Protein AF-A0A832NGZ4-F1 (afdb_monomer_lite)

Foldseek 3Di:
DPPVVVPDDDPPDDPDCPVVVVLVVPVCPPPVDPDSVVCVCCPVVVVVVVVVVVVVVVVVVVVVVVVVVVPPD

Structure (mmCIF, N/CA/C/O backbone):
data_AF-A0A832NGZ4-F1
#
_entry.id   AF-A0A832NGZ4-F1
#
loop_
_atom_site.group_PDB
_atom_site.id
_atom_site.type_symbol
_atom_site.label_atom_id
_atom_site.label_alt_id
_atom_site.label_comp_id
_atom_site.label_asym_id
_atom_site.label_entity_id
_atom_site.label_seq_id
_atom_site.pdbx_PDB_ins_code
_atom_site.Cartn_x
_atom_site.Cartn_y
_atom_site.Cartn_z
_atom_site.occupancy
_atom_site.B_iso_or_equiv
_atom_site.auth_seq_id
_atom_site.auth_comp_id
_atom_site.auth_asym_id
_atom_site.auth_atom_id
_atom_site.pdbx_PDB_model_num
ATOM 1 N N . MET A 1 1 ? -6.459 -34.952 -4.493 1.00 54.34 1 MET A N 1
ATOM 2 C CA . MET A 1 1 ? -5.188 -34.244 -4.212 1.00 54.34 1 MET A CA 1
ATOM 3 C C . MET A 1 1 ? -4.393 -33.916 -5.482 1.00 54.34 1 MET A C 1
ATOM 5 O O . MET A 1 1 ? -3.893 -32.810 -5.565 1.00 54.34 1 MET A O 1
ATOM 9 N N . LEU A 1 2 ? -4.328 -34.795 -6.495 1.00 60.59 2 LEU A N 1
ATOM 10 C CA . LEU A 1 2 ? -3.559 -34.556 -7.738 1.00 60.59 2 LEU A CA 1
ATOM 11 C C . LEU A 1 2 ? -4.273 -33.725 -8.833 1.00 60.59 2 LEU A C 1
ATOM 13 O O . LEU A 1 2 ? -3.606 -33.185 -9.706 1.00 60.59 2 LEU A O 1
ATOM 17 N N . ALA A 1 3 ? -5.602 -33.568 -8.784 1.00 63.62 3 ALA A N 1
ATOM 18 C CA . ALA A 1 3 ? -6.362 -32.835 -9.812 1.00 63.62 3 ALA A CA 1
ATOM 19 C C . ALA A 1 3 ? -6.145 -31.305 -9.804 1.00 63.62 3 ALA A C 1
ATOM 21 O O . ALA A 1 3 ? -6.363 -30.653 -10.818 1.00 63.62 3 ALA A O 1
ATOM 22 N N . GLY A 1 4 ? -5.692 -30.727 -8.684 1.00 64.88 4 GLY A N 1
ATOM 23 C CA . GLY A 1 4 ? -5.464 -29.280 -8.561 1.00 64.88 4 GLY A CA 1
ATOM 24 C C . GLY A 1 4 ? -4.189 -28.777 -9.245 1.00 64.88 4 GLY A C 1
ATOM 25 O O . GLY A 1 4 ? -4.038 -27.575 -9.422 1.00 64.88 4 GLY A O 1
ATOM 26 N N . LEU A 1 5 ? -3.284 -29.679 -9.644 1.00 68.56 5 LEU A N 1
ATOM 27 C CA . LEU A 1 5 ? -2.001 -29.320 -10.258 1.00 68.56 5 LEU A CA 1
ATOM 28 C C . LEU A 1 5 ? -2.109 -29.059 -11.770 1.00 68.56 5 LEU A C 1
ATOM 30 O O . LEU A 1 5 ? -1.292 -28.325 -12.311 1.00 68.56 5 LEU A O 1
ATOM 34 N N . GLY A 1 6 ? -3.118 -29.614 -12.453 1.00 70.62 6 GLY A N 1
ATOM 35 C CA . GLY A 1 6 ? -3.262 -29.499 -13.913 1.00 70.62 6 GLY A CA 1
ATOM 36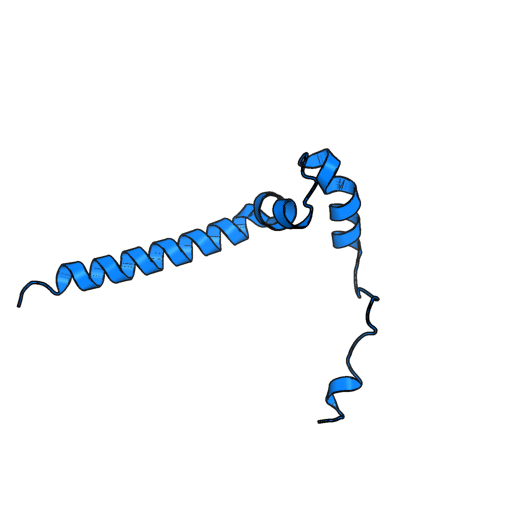 C C . GLY A 1 6 ? -3.708 -28.120 -14.415 1.00 70.62 6 GLY A C 1
AT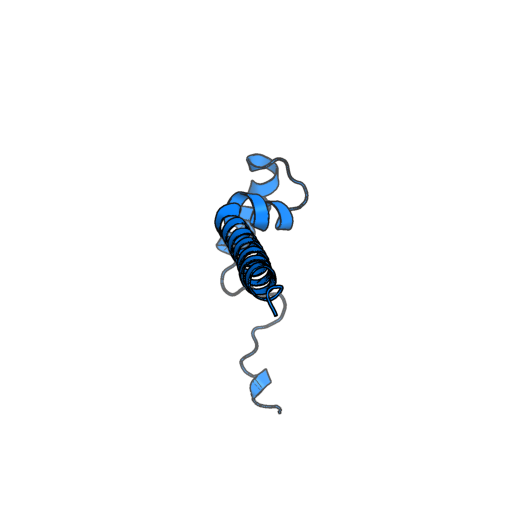OM 37 O O . GLY A 1 6 ? -3.578 -27.835 -15.598 1.00 70.62 6 GLY A O 1
ATOM 38 N N . GLY A 1 7 ? -4.226 -27.269 -13.524 1.00 76.06 7 GLY A N 1
ATOM 39 C CA . GLY A 1 7 ? -4.597 -25.882 -13.825 1.00 76.06 7 GLY A CA 1
ATOM 40 C C . GLY A 1 7 ? -3.559 -24.855 -13.369 1.00 76.06 7 GLY A C 1
ATOM 41 O O . GLY A 1 7 ? -3.795 -23.654 -13.501 1.00 76.06 7 GLY A O 1
ATOM 42 N N . LEU A 1 8 ? -2.435 -25.300 -12.794 1.00 79.00 8 LEU A N 1
ATOM 43 C CA . LEU A 1 8 ? -1.384 -24.393 -12.359 1.00 79.00 8 LEU A CA 1
ATOM 44 C C . LEU A 1 8 ? -0.541 -23.981 -13.560 1.00 79.00 8 LEU A C 1
ATOM 46 O O . LEU A 1 8 ? 0.103 -24.788 -14.223 1.00 79.00 8 LEU A O 1
ATOM 50 N N . ARG A 1 9 ? -0.556 -22.681 -13.809 1.00 79.00 9 ARG A N 1
ATOM 51 C CA . ARG A 1 9 ? 0.358 -21.990 -14.711 1.00 79.00 9 ARG A CA 1
ATOM 52 C C . ARG A 1 9 ? 1.829 -22.274 -14.356 1.00 79.00 9 ARG A C 1
ATOM 54 O O . ARG A 1 9 ? 2.146 -22.337 -13.164 1.00 79.00 9 ARG A O 1
ATOM 61 N N . PRO A 1 10 ? 2.714 -22.434 -15.359 1.00 82.56 10 PRO A N 1
ATOM 62 C CA . PRO A 1 10 ? 4.141 -22.628 -15.133 1.00 82.56 10 PRO A CA 1
ATOM 63 C C . PRO A 1 10 ? 4.742 -21.511 -14.275 1.00 82.56 10 PRO A C 1
ATOM 65 O O . PRO A 1 10 ? 4.388 -20.336 -14.402 1.00 82.56 10 PRO A O 1
ATOM 68 N N . PHE A 1 11 ? 5.670 -21.878 -13.390 1.00 83.56 11 PHE A N 1
ATOM 69 C CA . PHE A 1 11 ? 6.445 -20.893 -12.640 1.00 83.56 11 PHE A CA 1
ATOM 70 C C . PHE A 1 11 ? 7.233 -20.003 -13.606 1.00 83.56 11 PHE A C 1
ATOM 72 O O . PHE A 1 11 ? 7.854 -20.500 -14.539 1.00 83.56 11 PHE A O 1
ATOM 79 N N . GLY A 1 12 ? 7.228 -18.694 -13.353 1.00 80.44 12 GLY A N 1
ATOM 80 C CA . GLY A 1 12 ? 7.959 -17.723 -14.171 1.00 80.44 12 GLY A CA 1
ATOM 81 C C . GLY A 1 12 ? 7.210 -17.215 -15.405 1.00 80.44 12 GLY A C 1
ATOM 82 O O . GLY A 1 12 ? 7.740 -16.341 -16.079 1.00 80.44 12 GLY A O 1
ATOM 83 N N . GLU A 1 13 ? 5.985 -17.685 -15.671 1.00 83.31 13 GLU A N 1
ATOM 84 C CA . GLU A 1 13 ? 5.147 -17.179 -16.768 1.00 83.31 13 GLU A CA 1
ATOM 85 C C . GLU A 1 13 ? 3.957 -16.348 -16.233 1.00 83.31 13 GLU A C 1
ATOM 87 O O . GLU A 1 13 ? 2.868 -16.872 -15.929 1.00 83.31 13 GLU A O 1
ATOM 92 N N . PRO A 1 14 ? 4.144 -15.024 -16.043 1.00 81.94 14 PRO A N 1
ATOM 93 C CA . PRO A 1 14 ? 3.040 -14.103 -15.799 1.00 81.94 14 PRO A CA 1
ATOM 94 C C . PRO A 1 14 ? 2.039 -14.150 -16.966 1.00 81.94 14 PRO A C 1
ATOM 96 O O . PRO A 1 14 ? 2.428 -14.126 -18.126 1.00 81.94 14 PRO A O 1
ATOM 99 N N . ALA A 1 15 ? 0.739 -14.244 -16.663 1.00 80.19 15 ALA A N 1
ATOM 100 C CA . ALA A 1 15 ? -0.306 -14.290 -17.693 1.00 80.19 15 ALA A CA 1
ATOM 101 C C . ALA A 1 15 ? -0.489 -12.931 -18.396 1.00 80.19 15 ALA A C 1
ATOM 103 O O . ALA A 1 15 ? -0.855 -12.885 -19.566 1.00 80.19 15 ALA A O 1
ATOM 104 N N . ASP A 1 16 ? -0.220 -11.841 -17.677 1.00 82.88 16 ASP A N 1
ATOM 105 C CA . ASP A 1 16 ? -0.122 -10.481 -18.198 1.00 82.88 16 ASP A CA 1
ATOM 106 C C . ASP A 1 16 ? 0.953 -9.756 -17.379 1.00 82.88 16 ASP A C 1
ATOM 108 O O . ASP A 1 16 ? 0.786 -9.579 -16.173 1.00 82.88 16 ASP A O 1
ATOM 112 N N . SER A 1 17 ? 2.076 -9.410 -18.011 1.00 85.50 17 SER A N 1
ATOM 113 C CA . SER A 1 17 ? 3.203 -8.717 -17.372 1.00 85.50 17 SER A CA 1
ATOM 114 C C . SER A 1 17 ? 3.215 -7.217 -17.648 1.00 85.50 17 SER A C 1
ATOM 116 O O . SER A 1 17 ? 4.084 -6.518 -17.144 1.00 85.50 17 SER A O 1
ATOM 118 N N . ARG A 1 18 ? 2.272 -6.679 -18.435 1.00 87.44 18 ARG A N 1
ATOM 119 C CA . ARG A 1 18 ? 2.376 -5.301 -18.953 1.00 87.44 18 ARG A CA 1
ATOM 120 C C . ARG A 1 18 ? 2.449 -4.253 -17.844 1.00 87.44 18 ARG A C 1
ATOM 122 O O . ARG A 1 18 ? 3.146 -3.252 -17.984 1.00 87.44 18 ARG A O 1
ATOM 129 N N . MET A 1 19 ? 1.702 -4.475 -16.764 1.00 85.62 19 MET A N 1
ATOM 130 C CA . MET A 1 19 ? 1.725 -3.620 -15.577 1.00 85.62 19 MET A CA 1
ATOM 131 C C . MET A 1 19 ? 3.051 -3.761 -14.818 1.00 85.62 19 MET A C 1
ATOM 133 O O . MET A 1 19 ? 3.656 -2.755 -14.450 1.00 85.62 19 MET A O 1
ATOM 137 N N . ASP A 1 20 ? 3.505 -4.997 -14.619 1.00 85.50 20 ASP A N 1
ATOM 138 C CA . ASP A 1 20 ? 4.742 -5.311 -13.904 1.00 85.50 20 ASP A CA 1
ATOM 139 C C . ASP A 1 20 ? 5.945 -4.677 -14.619 1.00 85.50 20 ASP A C 1
ATOM 141 O O . ASP A 1 20 ? 6.737 -3.966 -13.999 1.00 85.50 20 ASP A O 1
ATOM 145 N N . ASP A 1 21 ? 6.014 -4.842 -15.942 1.00 88.19 21 ASP A N 1
ATOM 146 C CA . ASP A 1 21 ? 7.047 -4.276 -16.810 1.00 88.19 21 ASP A CA 1
ATOM 147 C C . ASP A 1 21 ? 7.060 -2.740 -16.740 1.00 88.19 21 ASP A C 1
ATOM 149 O O . ASP A 1 21 ? 8.127 -2.123 -16.670 1.00 88.19 21 ASP A O 1
ATOM 153 N N . TYR A 1 22 ? 5.880 -2.104 -16.696 1.00 88.19 22 TYR A N 1
ATOM 154 C CA . TYR A 1 22 ? 5.767 -0.652 -16.542 1.00 88.19 22 TYR A CA 1
ATOM 155 C C . TYR A 1 22 ? 6.348 -0.179 -15.207 1.00 88.19 22 TYR A C 1
ATOM 157 O O . TYR A 1 22 ? 7.174 0.738 -15.197 1.00 88.19 22 TYR A O 1
ATOM 165 N N . PHE A 1 23 ? 5.953 -0.800 -14.091 1.00 87.12 23 PHE A N 1
ATOM 166 C CA . PHE A 1 23 ? 6.436 -0.403 -12.769 1.00 87.12 23 PHE A CA 1
ATOM 167 C C . PHE A 1 23 ? 7.929 -0.667 -12.597 1.00 87.12 23 PHE A C 1
ATOM 169 O O . PHE A 1 23 ? 8.625 0.180 -12.042 1.00 87.12 23 PHE A O 1
ATOM 176 N N . ILE A 1 24 ? 8.445 -1.783 -13.113 1.00 86.25 24 ILE A N 1
ATOM 177 C CA . ILE A 1 24 ? 9.882 -2.079 -13.083 1.00 86.25 24 ILE A CA 1
ATOM 178 C C . ILE A 1 24 ? 10.667 -1.009 -13.851 1.00 86.25 24 ILE A C 1
ATOM 180 O O . ILE A 1 24 ? 11.685 -0.526 -13.357 1.00 86.25 24 ILE A O 1
ATOM 184 N N . ALA A 1 25 ? 10.188 -0.603 -15.030 1.00 86.38 25 ALA A N 1
ATOM 185 C CA . ALA A 1 25 ? 10.874 0.385 -15.856 1.00 86.38 25 ALA A CA 1
ATOM 186 C C . ALA A 1 25 ? 10.782 1.823 -15.305 1.00 86.38 25 ALA A C 1
ATOM 188 O O . ALA A 1 25 ? 11.737 2.587 -15.449 1.00 86.38 25 ALA A O 1
ATOM 189 N N . HIS A 1 26 ? 9.666 2.204 -14.671 1.00 83.88 26 HIS A N 1
ATOM 190 C CA . HIS A 1 26 ? 9.381 3.610 -14.347 1.00 83.88 26 HIS A CA 1
ATOM 191 C C . HIS A 1 26 ? 9.427 3.956 -12.852 1.00 83.88 26 HIS A C 1
ATOM 193 O O . HIS A 1 26 ? 9.597 5.129 -12.522 1.00 83.88 26 HIS A O 1
ATOM 199 N N . ALA A 1 27 ? 9.366 2.989 -11.927 1.00 78.25 27 ALA A N 1
ATOM 200 C CA . ALA A 1 27 ? 9.312 3.282 -10.487 1.00 78.25 27 ALA A CA 1
ATOM 201 C C . ALA A 1 27 ? 10.534 4.061 -9.964 1.00 78.25 27 ALA A C 1
ATOM 203 O O . ALA A 1 27 ? 10.393 4.931 -9.101 1.00 78.25 27 ALA A O 1
ATOM 204 N N . GLN A 1 28 ? 11.729 3.787 -10.495 1.00 78.12 28 GLN A N 1
ATOM 205 C CA . GLN A 1 28 ? 12.948 4.529 -10.152 1.00 78.12 28 GLN A CA 1
ATOM 206 C C . GLN A 1 28 ? 12.886 5.983 -10.645 1.00 78.12 28 GLN A C 1
ATOM 208 O O . GLN A 1 28 ? 13.204 6.897 -9.890 1.00 78.12 28 GLN A O 1
ATOM 213 N N . ALA A 1 29 ? 12.456 6.205 -11.891 1.00 76.38 29 ALA A N 1
ATOM 214 C CA . ALA A 1 29 ? 12.433 7.530 -12.508 1.00 76.38 29 ALA A CA 1
ATOM 215 C C . ALA A 1 29 ? 11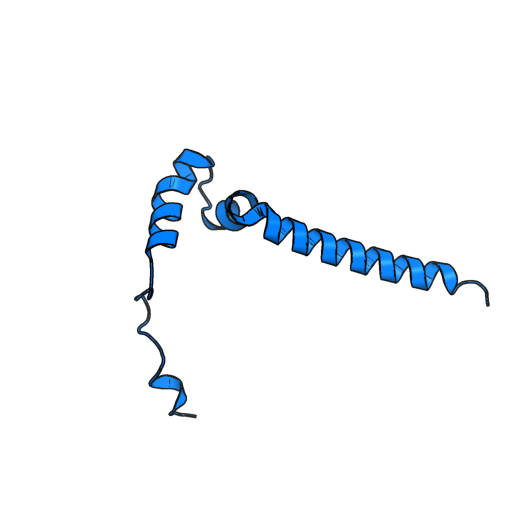.293 8.415 -11.975 1.00 76.38 29 ALA A C 1
ATOM 217 O O . ALA A 1 29 ? 11.491 9.603 -11.739 1.00 76.38 29 ALA A O 1
ATOM 218 N N . GLU A 1 30 ? 10.106 7.844 -11.762 1.00 75.00 30 GLU A N 1
ATOM 219 C CA . GLU A 1 30 ? 8.910 8.589 -11.352 1.00 75.00 30 GLU A CA 1
ATOM 220 C C . GLU A 1 30 ? 8.829 8.825 -9.841 1.00 75.00 30 GLU A C 1
ATOM 222 O O . GLU A 1 30 ? 8.181 9.776 -9.400 1.00 75.00 30 GLU A O 1
ATOM 227 N N . ARG A 1 31 ? 9.439 7.942 -9.040 1.00 69.00 31 ARG A N 1
ATOM 228 C CA . ARG A 1 31 ? 9.274 7.904 -7.578 1.00 69.00 31 ARG A CA 1
ATOM 229 C C . ARG A 1 31 ? 10.582 7.930 -6.791 1.00 69.00 31 ARG A C 1
ATOM 231 O O . ARG A 1 31 ? 10.540 7.889 -5.566 1.00 69.00 31 ARG A O 1
ATOM 238 N N . ALA A 1 32 ? 11.731 7.969 -7.474 1.00 71.19 32 ALA A N 1
ATOM 239 C CA . ALA A 1 32 ? 13.067 7.952 -6.869 1.00 71.19 32 ALA A CA 1
ATOM 240 C C . ALA A 1 32 ? 13.285 6.809 -5.853 1.00 71.19 32 ALA A C 1
ATOM 242 O O . ALA A 1 32 ? 14.139 6.909 -4.973 1.00 71.19 32 ALA A O 1
ATOM 243 N N . THR A 1 33 ? 12.527 5.711 -5.961 1.00 67.31 33 THR A N 1
ATOM 244 C CA . THR A 1 33 ? 12.638 4.580 -5.036 1.00 67.31 33 THR A CA 1
ATOM 245 C C . THR A 1 33 ? 13.394 3.437 -5.683 1.00 67.31 33 THR A C 1
ATOM 247 O O . THR A 1 33 ? 13.142 3.089 -6.836 1.00 67.31 33 THR A O 1
ATOM 250 N N . ASN A 1 34 ? 14.326 2.834 -4.948 1.00 76.12 34 ASN A N 1
ATOM 251 C CA . ASN A 1 34 ? 14.984 1.590 -5.364 1.00 76.12 34 ASN A CA 1
ATOM 252 C C . ASN A 1 34 ? 14.156 0.353 -4.971 1.00 76.12 34 ASN A C 1
ATOM 254 O O . ASN A 1 34 ? 14.416 -0.755 -5.426 1.00 76.12 34 ASN A O 1
ATOM 258 N N . ASN A 1 35 ? 13.142 0.539 -4.119 1.00 83.25 35 ASN A N 1
ATOM 259 C CA . ASN A 1 35 ? 12.220 -0.515 -3.729 1.00 83.25 35 ASN A CA 1
ATOM 260 C C . ASN A 1 35 ? 10.891 -0.353 -4.474 1.00 83.25 35 ASN A C 1
ATOM 262 O O . ASN A 1 35 ? 9.989 0.351 -4.014 1.00 83.25 35 ASN A O 1
ATOM 266 N N . VAL A 1 36 ? 10.786 -1.039 -5.614 1.00 83.00 36 VAL A N 1
ATOM 267 C CA . VAL A 1 36 ? 9.604 -1.022 -6.492 1.00 83.00 36 VAL A CA 1
ATOM 268 C C . VAL A 1 36 ? 8.340 -1.493 -5.759 1.00 83.00 36 VAL A C 1
ATOM 270 O O . VAL A 1 36 ? 7.255 -0.978 -6.003 1.00 83.00 36 VAL A O 1
ATOM 273 N 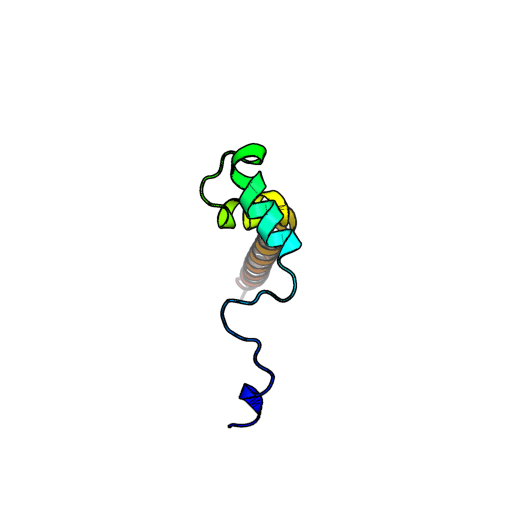N . VAL A 1 37 ? 8.454 -2.422 -4.804 1.00 83.19 37 VAL A N 1
ATOM 274 C CA . VAL A 1 37 ? 7.288 -2.913 -4.049 1.00 83.19 37 VAL A CA 1
ATOM 275 C C . VAL A 1 37 ? 6.732 -1.816 -3.140 1.00 83.19 37 VAL A C 1
ATOM 277 O O . VAL A 1 37 ? 5.521 -1.606 -3.087 1.00 83.19 37 VAL A O 1
ATOM 280 N N . THR A 1 38 ? 7.605 -1.073 -2.457 1.00 82.00 38 THR A N 1
ATOM 281 C CA . THR A 1 38 ? 7.184 0.028 -1.581 1.00 82.00 38 THR A CA 1
ATOM 282 C C . THR A 1 38 ? 6.556 1.178 -2.370 1.00 82.00 38 THR A C 1
ATOM 284 O O . THR A 1 38 ? 5.545 1.706 -1.908 1.00 82.00 38 THR A O 1
ATOM 287 N N . SER A 1 39 ? 7.061 1.538 -3.561 1.00 81.00 39 SER A N 1
ATOM 288 C CA . SER A 1 39 ? 6.366 2.544 -4.390 1.00 81.00 39 SER A CA 1
ATOM 289 C C . SER A 1 39 ? 5.020 2.047 -4.884 1.00 81.00 39 SER A C 1
ATOM 291 O O . SER A 1 39 ? 4.081 2.829 -4.964 1.00 81.00 39 SER A O 1
ATOM 293 N N . ILE A 1 40 ? 4.861 0.762 -5.199 1.00 83.00 40 ILE A N 1
ATOM 294 C CA . ILE A 1 40 ? 3.539 0.269 -5.591 1.00 83.00 40 ILE A CA 1
ATOM 295 C C . ILE A 1 40 ? 2.543 0.461 -4.443 1.00 83.00 40 ILE A C 1
ATOM 297 O O . ILE A 1 40 ? 1.480 1.033 -4.660 1.00 83.00 40 ILE A O 1
ATOM 301 N N . VAL A 1 41 ? 2.894 0.048 -3.223 1.00 82.88 41 VAL A N 1
ATOM 302 C CA . VAL A 1 41 ? 1.987 0.093 -2.063 1.00 82.88 41 VAL A CA 1
ATOM 303 C C . VAL A 1 41 ? 1.692 1.522 -1.598 1.00 82.88 41 VAL A C 1
ATOM 305 O O . VAL A 1 41 ? 0.542 1.835 -1.296 1.00 82.88 41 VAL A O 1
ATOM 308 N N . PHE A 1 42 ? 2.697 2.399 -1.534 1.00 79.38 42 PHE A N 1
ATOM 309 C CA . PHE A 1 42 ? 2.526 3.745 -0.972 1.00 79.38 42 PHE A CA 1
ATOM 310 C C . PHE A 1 42 ? 2.269 4.832 -2.013 1.00 79.38 42 PHE A C 1
ATOM 312 O O . PHE A 1 42 ? 1.574 5.797 -1.702 1.00 79.38 42 PHE A O 1
ATOM 319 N N . ASP A 1 43 ? 2.777 4.685 -3.236 1.00 80.31 43 ASP A N 1
ATOM 320 C CA . ASP A 1 43 ? 2.643 5.702 -4.275 1.00 80.31 43 ASP A CA 1
ATOM 321 C C . ASP A 1 43 ? 1.581 5.348 -5.316 1.00 80.31 43 ASP A C 1
ATOM 323 O O . ASP A 1 43 ? 0.575 6.048 -5.426 1.00 80.31 43 ASP A O 1
ATOM 327 N N . TYR A 1 44 ? 1.775 4.267 -6.080 1.00 80.62 44 TYR A N 1
ATOM 328 C CA . TYR A 1 44 ? 0.865 3.919 -7.180 1.00 80.62 44 TYR A CA 1
ATOM 329 C C . TYR A 1 44 ? -0.501 3.441 -6.678 1.00 80.62 44 TYR A C 1
ATOM 331 O O . TYR A 1 44 ? -1.521 3.702 -7.311 1.00 80.62 44 TYR A O 1
ATOM 339 N N . ARG A 1 45 ? -0.531 2.755 -5.532 1.00 84.94 45 ARG A N 1
ATOM 340 C CA . ARG A 1 45 ? -1.743 2.232 -4.885 1.00 84.94 45 ARG A CA 1
ATOM 341 C C . ARG A 1 45 ? -1.909 2.738 -3.453 1.00 84.94 45 ARG A C 1
ATOM 343 O O . ARG A 1 45 ? -2.596 2.111 -2.652 1.00 84.94 45 ARG A O 1
ATOM 350 N N . GLY A 1 46 ? -1.359 3.915 -3.150 1.00 82.50 46 GLY A N 1
ATOM 351 C CA . GLY A 1 46 ? -1.412 4.512 -1.811 1.00 82.50 46 GLY A CA 1
ATOM 352 C C . GLY A 1 46 ? -2.824 4.697 -1.248 1.00 82.50 46 GLY A C 1
ATOM 353 O O . GLY A 1 46 ? -3.006 4.650 -0.035 1.00 82.50 46 GLY A O 1
ATOM 354 N N . PHE A 1 47 ? -3.840 4.858 -2.106 1.00 85.50 47 PHE A N 1
ATOM 355 C CA . PHE A 1 47 ? -5.234 4.974 -1.666 1.00 85.50 4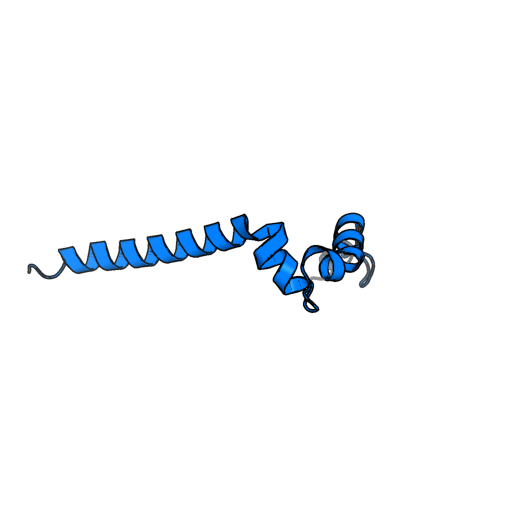7 PHE A CA 1
ATOM 356 C C . PHE A 1 47 ? -5.784 3.672 -1.061 1.00 85.50 47 PHE A C 1
ATOM 358 O O . PHE A 1 47 ? -6.542 3.728 -0.098 1.00 85.50 47 PHE A O 1
ATOM 365 N N . ASP A 1 48 ? -5.370 2.516 -1.586 1.00 87.94 48 ASP A N 1
ATOM 366 C CA . ASP A 1 48 ? -5.762 1.196 -1.074 1.00 87.94 48 ASP A CA 1
ATOM 367 C C . ASP A 1 48 ? -5.181 0.992 0.337 1.00 87.94 48 ASP A C 1
ATOM 369 O O . ASP A 1 48 ? -5.907 0.743 1.298 1.00 87.94 48 ASP A O 1
ATOM 373 N N . THR A 1 49 ? -3.888 1.290 0.497 1.00 87.88 49 THR A N 1
ATOM 374 C CA . THR A 1 49 ? -3.167 1.260 1.782 1.00 87.88 49 THR A CA 1
ATOM 375 C C . THR A 1 49 ? -3.710 2.278 2.797 1.00 87.88 49 THR A C 1
ATOM 377 O O . THR A 1 49 ? -3.793 1.998 3.994 1.00 87.88 49 THR A O 1
ATOM 380 N N . LEU A 1 50 ? -4.121 3.471 2.350 1.00 88.38 50 LEU A N 1
ATOM 381 C CA . LEU A 1 50 ? -4.789 4.460 3.206 1.00 88.38 50 LEU A CA 1
ATOM 382 C C . LEU A 1 50 ? -6.155 3.945 3.678 1.00 88.38 50 LEU A C 1
ATOM 384 O O . LEU A 1 50 ? -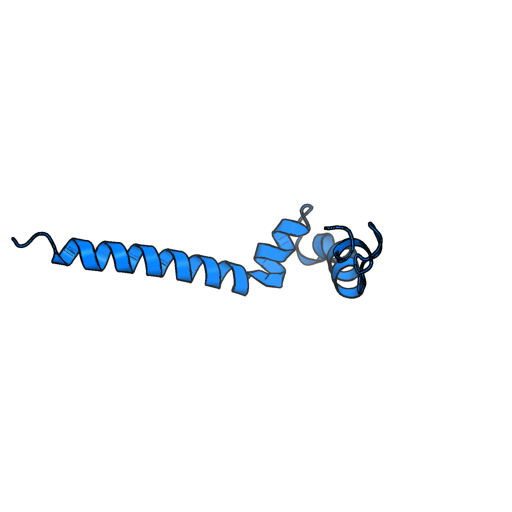6.512 4.135 4.843 1.00 88.38 50 LEU A O 1
ATOM 388 N N . GLY A 1 51 ? -6.895 3.263 2.801 1.00 89.88 51 GLY A N 1
ATOM 389 C CA . GLY A 1 51 ? -8.142 2.583 3.139 1.00 89.88 51 GLY A CA 1
ATOM 390 C C . GLY A 1 51 ? -7.946 1.518 4.218 1.00 89.88 51 GLY A C 1
ATOM 391 O O . GLY A 1 51 ? -8.667 1.526 5.217 1.00 89.88 51 GLY A O 1
ATOM 392 N N . GLU A 1 52 ? -6.930 0.664 4.079 1.00 92.94 52 GLU A N 1
ATOM 393 C CA . GLU A 1 52 ? -6.561 -0.321 5.106 1.00 92.94 52 GLU A CA 1
ATOM 394 C C . GLU A 1 52 ? -6.261 0.352 6.456 1.00 92.94 52 GLU A C 1
ATOM 396 O O . GLU A 1 52 ? -6.793 -0.056 7.494 1.00 92.94 52 GLU A O 1
ATOM 401 N N . ALA A 1 53 ? -5.483 1.438 6.456 1.00 92.50 53 ALA A N 1
ATOM 402 C CA . ALA A 1 53 ? -5.184 2.197 7.670 1.00 92.50 53 ALA A CA 1
ATOM 403 C C . ALA A 1 53 ? -6.446 2.812 8.306 1.00 92.50 53 ALA A C 1
ATOM 405 O O . ALA A 1 53 ? -6.601 2.781 9.529 1.00 92.50 53 ALA A O 1
ATOM 406 N N . ALA A 1 54 ? -7.377 3.329 7.499 1.00 93.75 54 ALA A N 1
ATOM 407 C CA . ALA A 1 54 ? -8.647 3.873 7.978 1.00 93.75 54 ALA A CA 1
ATOM 408 C C . ALA A 1 54 ? -9.545 2.789 8.602 1.00 93.75 54 ALA A C 1
ATOM 410 O O . ALA A 1 54 ? -10.172 3.021 9.640 1.00 93.75 54 ALA A O 1
ATOM 411 N N . VAL A 1 55 ? -9.577 1.584 8.026 1.00 96.56 55 VAL A N 1
ATOM 412 C CA . VAL A 1 55 ? -10.295 0.433 8.599 1.00 96.56 55 VAL A CA 1
ATOM 413 C C . VAL A 1 55 ? -9.705 0.048 9.957 1.00 96.56 55 VAL A C 1
ATOM 415 O O . VAL A 1 55 ? -10.444 -0.097 10.930 1.00 96.56 55 VAL A O 1
ATOM 418 N N . LEU A 1 56 ? -8.379 -0.052 10.069 1.00 96.12 56 LEU A N 1
ATOM 419 C CA . LEU A 1 56 ? -7.735 -0.359 11.350 1.00 96.12 56 LEU A CA 1
ATOM 420 C C . LEU A 1 56 ? -7.990 0.737 12.393 1.00 96.12 56 LEU A C 1
ATOM 422 O O . LEU A 1 56 ? -8.322 0.437 13.540 1.00 96.12 56 LEU A O 1
ATOM 426 N N . PHE A 1 57 ? -7.900 2.006 11.992 1.00 95.50 57 PHE A N 1
ATOM 427 C CA . PHE A 1 57 ? -8.186 3.140 12.866 1.00 95.50 57 PHE A CA 1
ATOM 428 C C . PHE A 1 57 ? -9.626 3.103 13.394 1.00 95.50 57 PHE A C 1
ATOM 430 O O . PHE A 1 57 ? -9.856 3.194 14.601 1.00 95.50 57 PHE A O 1
ATOM 437 N N . THR A 1 58 ? -10.602 2.905 12.506 1.00 95.06 58 THR A N 1
ATOM 438 C CA . THR A 1 58 ? -12.018 2.824 12.889 1.00 95.06 58 THR A CA 1
ATOM 439 C C . THR A 1 58 ? -12.310 1.616 13.776 1.00 95.06 58 THR A C 1
ATOM 441 O O . THR A 1 58 ? -13.084 1.747 14.727 1.00 95.06 58 THR A O 1
ATOM 444 N N . ALA A 1 59 ? -11.659 0.471 13.553 1.00 96.06 59 ALA A N 1
ATOM 445 C CA . ALA A 1 59 ? -11.772 -0.697 14.424 1.00 96.06 59 ALA A CA 1
ATOM 446 C C . ALA A 1 59 ? -11.285 -0.392 15.852 1.00 96.06 59 ALA A C 1
ATOM 448 O O . ALA A 1 59 ? -12.002 -0.656 16.820 1.00 96.06 59 ALA A O 1
ATOM 449 N N . VAL A 1 60 ? -10.116 0.242 15.994 1.00 95.75 60 VAL A N 1
ATOM 450 C CA . VAL A 1 60 ? -9.574 0.647 17.303 1.00 95.75 60 VAL A CA 1
ATOM 451 C C . VAL A 1 60 ? -10.487 1.668 17.986 1.00 95.75 60 VAL A C 1
ATOM 453 O O . VAL A 1 60 ? -10.820 1.507 19.162 1.00 95.75 60 VAL A O 1
ATOM 456 N N . CYS A 1 61 ? -10.954 2.688 17.260 1.00 94.94 61 CYS A N 1
ATOM 457 C CA . CYS A 1 61 ? -11.900 3.670 17.792 1.00 94.94 61 CYS A CA 1
ATOM 458 C C . CYS A 1 61 ? -13.209 3.022 18.262 1.00 94.94 61 CYS A C 1
ATOM 460 O O . CYS A 1 61 ? -13.728 3.397 19.314 1.00 94.94 61 CYS A O 1
ATOM 462 N N . SER A 1 62 ? -13.724 2.039 17.519 1.00 94.81 62 SER A N 1
ATOM 463 C CA . SER A 1 62 ? -14.954 1.316 17.863 1.00 94.81 62 SER A CA 1
ATOM 464 C C . SER A 1 62 ? -14.795 0.532 19.163 1.00 94.81 62 SER A C 1
ATOM 466 O O . SER A 1 62 ? -15.643 0.625 20.050 1.00 94.81 62 SER A O 1
ATOM 468 N N . VAL A 1 63 ? -13.673 -0.176 19.321 1.00 94.88 63 VAL A N 1
ATOM 469 C CA . VAL A 1 63 ? -13.324 -0.880 20.563 1.00 94.88 63 VAL A CA 1
ATOM 470 C C . VAL A 1 63 ? -13.258 0.108 21.732 1.00 94.88 63 VAL A C 1
ATOM 472 O O . VAL A 1 63 ? -13.961 -0.068 22.726 1.00 94.88 63 VAL A O 1
ATOM 475 N N . LEU A 1 64 ? -12.496 1.198 21.606 1.00 93.75 64 LEU A N 1
ATOM 476 C CA . LEU A 1 64 ? -12.384 2.211 22.663 1.00 93.75 64 LEU A CA 1
ATOM 477 C C . LEU A 1 64 ? -13.739 2.834 23.031 1.00 93.75 64 LEU A C 1
ATOM 479 O O . LEU A 1 64 ? -14.012 3.059 24.211 1.00 93.75 64 LEU A O 1
ATOM 483 N N . ALA A 1 65 ? -14.602 3.093 22.047 1.00 91.56 65 ALA A N 1
ATOM 484 C CA . ALA A 1 65 ? -15.937 3.636 22.277 1.00 91.56 65 ALA A CA 1
ATOM 485 C C . ALA A 1 65 ? -16.823 2.677 23.090 1.00 91.56 65 ALA A C 1
ATOM 487 O O . ALA A 1 65 ? -17.486 3.127 24.028 1.00 91.56 65 ALA A O 1
ATOM 488 N N . LEU A 1 66 ? -16.790 1.374 22.784 1.00 90.31 66 LEU A N 1
ATOM 489 C CA . LEU A 1 66 ? -17.524 0.344 23.528 1.00 90.31 66 LEU A CA 1
ATOM 490 C C . LEU A 1 66 ? -17.032 0.230 24.976 1.00 90.31 66 LEU A C 1
ATOM 492 O O . LEU A 1 66 ? -17.832 0.272 25.910 1.00 90.31 66 LEU A O 1
ATOM 496 N N . PHE A 1 67 ? -15.715 0.160 25.184 1.00 88.12 67 PHE A N 1
ATOM 497 C CA . PHE A 1 67 ? -15.141 0.024 26.526 1.00 88.12 67 PHE A CA 1
ATOM 498 C C . PHE A 1 67 ? -15.265 1.301 27.373 1.00 88.12 67 PHE A C 1
ATOM 500 O O . PHE A 1 67 ? -15.377 1.212 28.595 1.00 88.12 67 PHE A O 1
ATOM 507 N N . ARG A 1 68 ? -15.344 2.489 26.758 1.00 77.88 68 ARG A N 1
ATOM 508 C CA . ARG A 1 68 ? -15.602 3.752 27.475 1.00 77.88 68 ARG A CA 1
ATOM 509 C C . ARG A 1 68 ? -17.016 3.828 28.065 1.00 77.88 68 ARG A C 1
ATOM 511 O O . ARG A 1 68 ? -17.210 4.501 29.073 1.00 77.88 68 ARG A O 1
ATOM 518 N N . GLY A 1 69 ? -17.994 3.154 27.457 1.00 61.88 69 GLY A N 1
ATOM 519 C CA . GLY A 1 69 ? -19.367 3.069 27.971 1.00 61.88 69 GLY A CA 1
ATOM 520 C C . GLY A 1 69 ? -19.581 1.994 29.044 1.00 61.88 69 GLY A C 1
ATOM 521 O O . GLY A 1 69 ? -20.574 2.058 29.760 1.00 61.88 69 GLY A O 1
ATOM 522 N N . GLY A 1 70 ? -18.661 1.028 29.169 1.00 58.41 70 GLY A N 1
ATOM 523 C CA . GLY A 1 70 ? -18.802 -0.146 30.041 1.00 58.41 70 GLY A CA 1
ATOM 524 C C . GLY A 1 70 ? -18.326 0.027 31.488 1.00 58.41 70 GLY A C 1
ATOM 525 O O . GLY A 1 70 ? -18.630 -0.818 32.320 1.00 58.41 70 GLY A O 1
ATOM 526 N N . VAL A 1 71 ? -17.625 1.117 31.828 1.00 58.59 71 VAL A N 1
ATOM 527 C CA . VAL A 1 71 ? -17.150 1.403 33.204 1.00 58.59 71 VAL A CA 1
ATOM 528 C C . VAL A 1 71 ? -18.135 2.322 33.938 1.00 58.59 71 VAL A C 1
ATOM 530 O O . VAL A 1 71 ? -17.788 3.372 34.477 1.00 58.59 71 VAL A O 1
ATOM 533 N N . ARG A 1 72 ? -19.414 1.947 33.905 1.00 55.62 72 ARG A N 1
ATOM 534 C CA . ARG A 1 72 ? -20.462 2.464 34.796 1.00 55.62 72 ARG A CA 1
ATOM 535 C C . ARG A 1 72 ? -21.350 1.296 35.221 1.00 55.62 72 ARG A C 1
ATOM 537 O O . ARG A 1 72 ? -22.470 1.155 34.740 1.00 55.62 72 ARG A O 1
ATOM 544 N N . GLY A 1 73 ? -20.797 0.458 36.089 1.00 48.78 73 GLY A N 1
ATOM 545 C CA . GLY A 1 73 ? -21.453 -0.634 36.800 1.00 48.78 73 GLY A CA 1
ATOM 546 C C . GLY A 1 73 ? -20.654 -0.923 38.053 1.00 48.78 73 GLY A C 1
ATOM 547 O O . GLY A 1 73 ? -19.447 -1.197 37.886 1.00 48.78 73 GLY A O 1
#

Secondary structure (DSSP, 8-state):
--GGGTTPPPTT--S--HHHHHHHHHHHHHH--S-HHHHIIIIITHHHHHHHHHHHHHHHHHHHHHHHHH---

Sequence (73 aa):
MLAGLGGLRPFGEPADSRMDDYFIAHAQAERATNNVVTSIVFDYRGFDTLGEAAVLFTAVCSVLALFRGGVRG

Radius of gyration: 21.24 Å; chains: 1; bounding box: 36×43×56 Å

pLDDT: mean 81.32, std 11.07, range [48.78, 96.56]